Protein AF-A0A957DFV1-F1 (afdb_monomer_lite)

Structure (mmCIF, N/CA/C/O backbone):
data_AF-A0A957DFV1-F1
#
_entry.id   AF-A0A957DFV1-F1
#
loop_
_atom_site.group_PDB
_atom_site.id
_atom_site.type_symbol
_atom_site.label_atom_id
_atom_site.label_alt_id
_atom_site.label_comp_id
_atom_site.label_asym_id
_atom_site.label_entity_id
_atom_site.label_seq_id
_atom_site.pdbx_PDB_ins_code
_atom_site.Cartn_x
_atom_site.Cartn_y
_atom_site.Cartn_z
_atom_site.occupancy
_atom_site.B_iso_or_equiv
_atom_site.auth_seq_id
_atom_site.auth_comp_id
_atom_site.auth_asym_id
_atom_site.auth_atom_id
_atom_site.pdbx_PDB_model_num
ATOM 1 N N . MET A 1 1 ? -4.498 14.644 4.699 1.00 54.47 1 MET A N 1
ATOM 2 C CA . MET A 1 1 ? -3.912 13.583 3.847 1.00 54.47 1 MET A CA 1
ATOM 3 C C . MET A 1 1 ? -2.739 14.172 3.055 1.00 54.47 1 MET A C 1
ATOM 5 O O . MET A 1 1 ? -2.640 13.955 1.860 1.00 54.47 1 MET A O 1
ATOM 9 N N . GLU A 1 2 ? -1.882 14.975 3.700 1.00 55.97 2 GLU A N 1
ATOM 10 C CA . GLU A 1 2 ? -0.936 15.884 3.014 1.00 55.97 2 GLU A CA 1
ATOM 11 C C . GLU A 1 2 ? 0.507 15.352 2.936 1.00 55.97 2 GLU A C 1
ATOM 13 O O . GLU A 1 2 ? 1.373 16.046 2.425 1.00 55.97 2 GLU A O 1
ATOM 18 N N . ASP A 1 3 ? 0.765 14.109 3.363 1.00 81.31 3 ASP A N 1
ATOM 19 C CA . ASP A 1 3 ? 2.124 13.539 3.432 1.00 81.31 3 ASP A CA 1
ATOM 20 C C . ASP A 1 3 ? 2.329 12.272 2.580 1.00 81.31 3 ASP A C 1
ATOM 22 O O . ASP A 1 3 ? 3.320 11.558 2.753 1.00 81.31 3 ASP A O 1
ATOM 26 N N . LEU A 1 4 ? 1.407 11.918 1.677 1.00 85.75 4 LEU A N 1
ATOM 27 C CA . LEU A 1 4 ? 1.623 10.777 0.777 1.00 85.75 4 LEU A CA 1
ATOM 28 C C . LEU A 1 4 ? 2.636 11.151 -0.309 1.00 85.75 4 LEU A C 1
ATOM 30 O O . LEU A 1 4 ? 2.458 12.130 -1.030 1.00 85.75 4 LEU A O 1
ATOM 34 N N . ALA A 1 5 ? 3.693 10.347 -0.446 1.00 91.75 5 ALA A N 1
ATOM 35 C CA . ALA A 1 5 ? 4.601 10.481 -1.577 1.00 91.75 5 ALA A CA 1
ATOM 36 C C . ALA A 1 5 ? 3.835 10.182 -2.883 1.00 91.75 5 ALA A C 1
ATOM 38 O O . ALA A 1 5 ? 2.896 9.381 -2.847 1.00 91.75 5 ALA A O 1
ATOM 39 N N . PRO A 1 6 ? 4.242 10.738 -4.041 1.00 91.50 6 PRO A N 1
ATOM 40 C CA . PRO A 1 6 ? 3.491 10.603 -5.296 1.00 91.50 6 PRO A CA 1
ATOM 41 C C . PRO A 1 6 ? 3.112 9.159 -5.638 1.00 91.50 6 PRO A C 1
ATOM 43 O O . PRO A 1 6 ? 1.974 8.867 -5.989 1.00 91.50 6 PRO A O 1
ATOM 46 N N . LEU A 1 7 ? 4.047 8.233 -5.434 1.00 91.81 7 LEU A N 1
ATOM 47 C CA . LEU A 1 7 ? 3.826 6.819 -5.691 1.00 91.81 7 LEU A CA 1
ATOM 48 C C . LEU A 1 7 ? 2.867 6.148 -4.690 1.00 91.81 7 LEU A C 1
ATOM 50 O O . LEU A 1 7 ? 2.068 5.298 -5.066 1.00 91.81 7 LEU A O 1
ATOM 54 N N . GLU A 1 8 ? 2.917 6.532 -3.414 1.00 95.00 8 GLU A N 1
ATOM 55 C CA . GLU A 1 8 ? 1.976 6.027 -2.406 1.00 95.00 8 GLU A CA 1
ATOM 56 C C . GLU A 1 8 ? 0.558 6.517 -2.704 1.00 95.00 8 GLU A C 1
ATOM 58 O O . GLU A 1 8 ? -0.398 5.753 -2.576 1.00 95.00 8 GLU A O 1
ATOM 63 N N . GLN A 1 9 ? 0.437 7.773 -3.146 1.00 94.38 9 GLN A N 1
ATOM 64 C CA . GLN A 1 9 ? -0.824 8.353 -3.584 1.00 94.38 9 GLN A CA 1
ATOM 65 C C . GLN A 1 9 ? -1.369 7.630 -4.820 1.00 94.38 9 GLN A C 1
ATOM 67 O O . GLN A 1 9 ? -2.541 7.273 -4.819 1.00 94.38 9 GLN A O 1
ATOM 72 N N . ALA A 1 10 ? -0.541 7.367 -5.836 1.00 93.69 10 ALA A N 1
ATOM 73 C CA . ALA A 1 10 ? -0.960 6.657 -7.048 1.00 93.69 10 ALA A CA 1
ATOM 74 C C . ALA A 1 10 ? -1.469 5.238 -6.737 1.00 93.69 10 ALA A C 1
ATOM 76 O O . ALA A 1 10 ? -2.572 4.868 -7.141 1.00 93.69 10 ALA A O 1
ATOM 77 N N . VAL A 1 11 ? -0.715 4.468 -5.942 1.00 95.19 11 VAL A N 1
ATOM 78 C CA . VAL A 1 11 ? -1.121 3.120 -5.505 1.00 95.19 11 VAL A CA 1
ATOM 79 C C . VAL A 1 11 ? -2.434 3.163 -4.730 1.00 95.19 11 VAL A C 1
ATOM 81 O O . VAL A 1 11 ? -3.344 2.379 -5.004 1.00 95.19 11 VAL A O 1
ATOM 84 N N . LEU A 1 12 ? -2.550 4.079 -3.765 1.00 95.38 12 LEU A N 1
ATOM 85 C CA . LEU A 1 12 ? -3.751 4.194 -2.946 1.00 95.38 12 LEU A CA 1
ATOM 86 C C . LEU A 1 12 ? -4.961 4.631 -3.782 1.00 95.38 12 LEU A C 1
ATOM 88 O O . LEU A 1 12 ? -6.035 4.063 -3.617 1.00 95.38 12 LEU A O 1
ATOM 92 N N . THR A 1 13 ? -4.799 5.577 -4.710 1.00 94.69 13 THR A N 1
ATOM 93 C CA . THR A 1 13 ? -5.866 6.029 -5.617 1.00 94.69 13 THR A CA 1
ATOM 94 C C . THR A 1 13 ? -6.347 4.906 -6.536 1.00 94.69 13 THR A C 1
ATOM 96 O O . THR A 1 13 ? -7.557 4.734 -6.707 1.00 94.69 13 THR A O 1
ATOM 99 N N . TYR A 1 14 ? -5.434 4.105 -7.092 1.00 95.81 14 TYR A N 1
ATOM 100 C CA . TYR A 1 14 ? -5.806 2.947 -7.905 1.00 95.81 14 TYR A CA 1
ATOM 101 C C . TYR A 1 14 ? -6.643 1.944 -7.099 1.00 95.81 14 TYR A C 1
ATOM 103 O O . TYR A 1 14 ? -7.712 1.527 -7.544 1.00 95.81 14 TYR A O 1
ATOM 111 N N . LEU A 1 15 ? -6.203 1.616 -5.882 1.00 96.06 15 LEU A N 1
ATOM 112 C CA . LEU A 1 15 ? -6.903 0.693 -4.987 1.00 96.06 15 LEU A CA 1
ATOM 113 C C . LEU A 1 15 ? -8.256 1.230 -4.501 1.00 96.06 15 LEU A C 1
ATOM 115 O O . LEU A 1 15 ? -9.223 0.478 -4.424 1.00 96.06 15 LEU A O 1
ATOM 119 N N . LEU A 1 16 ? -8.349 2.530 -4.213 1.00 94.94 16 LEU A N 1
ATOM 120 C CA . LEU A 1 16 ? -9.604 3.201 -3.858 1.00 94.94 16 LEU A CA 1
ATOM 121 C C . LEU A 1 16 ? -10.628 3.159 -4.995 1.00 94.94 16 LEU A C 1
ATOM 123 O O . LEU A 1 16 ? -11.827 3.134 -4.735 1.00 94.94 16 LEU A O 1
ATOM 127 N N . SER A 1 17 ? -10.157 3.143 -6.242 1.00 95.56 17 SER A N 1
ATOM 128 C CA . SER A 1 17 ? -11.008 3.045 -7.433 1.00 95.56 17 SER A CA 1
ATOM 129 C C . SER A 1 17 ? -11.487 1.611 -7.700 1.00 95.56 17 SER A C 1
ATOM 131 O O . SER A 1 17 ? -12.432 1.414 -8.461 1.00 95.56 17 SER A O 1
ATOM 133 N N . HIS A 1 18 ? -10.866 0.620 -7.053 1.00 95.06 18 HIS A N 1
ATOM 134 C CA . HIS A 1 18 ? -11.166 -0.807 -7.192 1.00 95.06 18 HIS A CA 1
ATOM 135 C C . HIS A 1 18 ? -11.277 -1.494 -5.813 1.00 95.06 18 HIS A C 1
ATOM 137 O O . HIS A 1 18 ? -10.543 -2.443 -5.514 1.00 95.06 18 HIS A O 1
ATOM 143 N N . PRO A 1 19 ? -12.172 -1.018 -4.927 1.00 95.44 19 PRO A N 1
ATOM 144 C CA . PRO A 1 19 ? -12.295 -1.577 -3.589 1.00 95.44 19 PRO A CA 1
ATOM 145 C C . PRO A 1 19 ? -12.813 -3.018 -3.652 1.00 95.44 19 PRO A C 1
ATOM 147 O O . PRO A 1 19 ? -13.485 -3.424 -4.600 1.00 95.44 19 PRO A O 1
ATOM 150 N N . TYR A 1 20 ? -12.504 -3.804 -2.621 1.00 94.38 20 TYR A N 1
ATOM 151 C CA . TYR A 1 20 ? -12.907 -5.207 -2.478 1.00 94.38 20 TYR A CA 1
ATOM 152 C C . TYR A 1 20 ? -12.415 -6.154 -3.580 1.00 94.38 20 TYR A C 1
ATOM 154 O O . TYR A 1 20 ? -12.777 -7.330 -3.559 1.00 94.38 20 TYR A O 1
ATOM 162 N N . VAL A 1 21 ? -11.531 -5.719 -4.477 1.00 94.12 21 VAL A N 1
ATOM 163 C CA . VAL A 1 21 ? -10.908 -6.579 -5.489 1.00 94.12 21 VAL A CA 1
ATOM 164 C C . VAL A 1 21 ? -9.444 -6.838 -5.112 1.00 94.12 21 VAL A C 1
ATOM 166 O O . VAL A 1 21 ? -8.721 -5.900 -4.771 1.00 94.12 21 VAL A O 1
ATOM 169 N N . PRO A 1 22 ? -8.977 -8.101 -5.101 1.00 95.69 22 PRO A N 1
ATOM 170 C CA . PRO A 1 22 ? -7.562 -8.385 -4.918 1.00 95.69 22 PRO A CA 1
ATOM 171 C C . PRO A 1 22 ? -6.777 -8.019 -6.183 1.00 95.69 22 PRO A C 1
ATOM 173 O O . PRO A 1 22 ? -7.094 -8.487 -7.273 1.00 95.69 22 PRO A O 1
ATOM 176 N N . HIS A 1 23 ? -5.712 -7.244 -6.009 1.00 96.19 23 HIS A N 1
ATOM 177 C CA . HIS A 1 23 ? -4.765 -6.876 -7.057 1.00 96.19 23 HIS A CA 1
ATOM 178 C C . HIS A 1 23 ? -3.395 -7.469 -6.758 1.00 96.19 23 HIS A C 1
ATOM 180 O O . HIS A 1 23 ? -2.914 -7.386 -5.627 1.00 96.19 23 HIS A O 1
ATOM 186 N N . SER A 1 24 ? -2.763 -8.071 -7.761 1.00 95.94 24 SER A N 1
ATOM 187 C CA . SER A 1 24 ? -1.410 -8.619 -7.656 1.00 95.94 24 SER A CA 1
ATOM 188 C C . SER A 1 24 ? -0.342 -7.517 -7.619 1.00 95.94 24 SER A C 1
ATOM 190 O O . SER A 1 24 ? -0.613 -6.358 -7.929 1.00 95.94 24 SER A O 1
ATOM 192 N N . HIS A 1 25 ? 0.900 -7.858 -7.263 1.00 94.19 25 HIS A N 1
ATOM 193 C CA . HIS A 1 25 ? 2.026 -6.924 -7.373 1.00 94.19 25 HIS A CA 1
ATOM 194 C C . HIS A 1 25 ? 2.193 -6.395 -8.803 1.00 94.19 25 HIS A C 1
ATOM 196 O O . HIS A 1 25 ? 2.427 -5.202 -8.973 1.00 94.19 25 HIS A O 1
ATOM 202 N N . ASP A 1 26 ? 2.019 -7.253 -9.812 1.00 92.81 26 ASP A N 1
ATOM 203 C CA . ASP A 1 26 ? 2.145 -6.872 -11.222 1.00 92.81 26 ASP A CA 1
ATOM 204 C C . ASP A 1 26 ? 1.028 -5.909 -11.644 1.00 92.81 26 ASP A C 1
ATOM 206 O O . ASP A 1 26 ? 1.299 -4.940 -12.357 1.00 92.81 26 ASP A O 1
ATOM 210 N N . ASP A 1 27 ? -0.202 -6.108 -11.149 1.00 93.62 27 ASP A N 1
ATOM 211 C CA . ASP A 1 27 ? -1.308 -5.167 -11.373 1.00 93.62 27 ASP A CA 1
ATOM 212 C C . ASP A 1 27 ? -0.977 -3.793 -10.791 1.00 93.62 27 ASP A C 1
ATOM 214 O O . ASP A 1 27 ? -1.194 -2.772 -11.442 1.00 93.62 27 ASP A O 1
ATOM 218 N N . LEU A 1 28 ? -0.425 -3.754 -9.576 1.00 93.50 28 LEU A N 1
ATOM 219 C CA . LEU A 1 28 ? -0.062 -2.499 -8.925 1.00 93.50 28 LEU A CA 1
ATOM 220 C C . LEU A 1 28 ? 1.077 -1.800 -9.668 1.00 93.50 28 LEU A C 1
ATOM 222 O O . LEU A 1 28 ? 0.967 -0.611 -9.959 1.00 93.50 28 LEU A O 1
ATOM 226 N N . ILE A 1 29 ? 2.134 -2.520 -10.046 1.00 92.06 29 ILE A N 1
ATOM 227 C CA . ILE A 1 29 ? 3.238 -1.956 -10.838 1.00 92.06 29 ILE A CA 1
ATOM 228 C C . ILE A 1 29 ? 2.705 -1.401 -12.168 1.00 92.06 29 ILE A C 1
ATOM 230 O O . ILE A 1 29 ? 3.019 -0.273 -12.542 1.00 92.06 29 ILE A O 1
ATOM 234 N N . THR A 1 30 ? 1.854 -2.153 -12.860 1.00 90.94 30 THR A N 1
ATOM 235 C CA . THR A 1 30 ? 1.360 -1.775 -14.190 1.00 90.94 30 THR A CA 1
ATOM 236 C C . THR A 1 30 ? 0.399 -0.592 -14.157 1.00 90.94 30 THR A C 1
ATOM 238 O O . THR A 1 30 ? 0.437 0.215 -15.075 1.00 90.94 30 THR A O 1
ATOM 241 N N . ASN A 1 31 ? -0.453 -0.477 -13.133 1.00 90.81 31 ASN A N 1
ATOM 242 C CA . ASN A 1 31 ? -1.535 0.515 -13.114 1.00 90.81 31 ASN A CA 1
ATOM 243 C C . ASN A 1 31 ? -1.271 1.732 -12.216 1.00 90.81 31 ASN A C 1
ATOM 245 O O . ASN A 1 31 ? -2.065 2.665 -12.234 1.00 90.81 31 ASN A O 1
ATOM 249 N N . SER A 1 32 ? -0.200 1.736 -11.414 1.00 86.88 32 SER A N 1
ATOM 250 C CA . SER A 1 32 ? 0.109 2.877 -10.534 1.00 86.88 32 SER A CA 1
ATOM 251 C C . SER A 1 32 ? 1.539 3.399 -10.652 1.00 86.88 32 SER A C 1
ATOM 253 O O . SER A 1 32 ? 1.736 4.611 -10.622 1.00 86.88 32 SER A O 1
ATOM 255 N N . TRP A 1 33 ? 2.547 2.539 -10.853 1.00 83.56 33 TRP A N 1
ATOM 256 C CA . TRP A 1 33 ? 3.920 3.018 -11.070 1.00 83.56 33 TRP A CA 1
ATOM 257 C C . TRP A 1 33 ? 4.091 3.668 -12.440 1.00 83.56 33 TRP A C 1
ATOM 259 O O . TRP A 1 33 ? 4.805 4.660 -12.532 1.00 83.56 33 TRP A O 1
ATOM 269 N N . SER A 1 34 ? 3.430 3.157 -13.484 1.00 73.00 34 SER A N 1
ATOM 270 C CA . SER A 1 34 ? 3.538 3.690 -14.852 1.00 73.00 34 SER A CA 1
ATOM 271 C C . SER A 1 34 ? 3.125 5.156 -14.983 1.00 73.00 34 SER A C 1
ATOM 273 O O . SER A 1 34 ? 3.534 5.821 -15.931 1.00 73.00 34 SER A O 1
ATOM 275 N N . GLU A 1 35 ? 2.302 5.657 -14.059 1.00 67.06 35 GLU A N 1
ATOM 276 C CA . GLU A 1 35 ? 1.873 7.058 -14.030 1.00 67.06 35 GLU A CA 1
ATOM 277 C C . GLU A 1 35 ? 2.932 7.993 -13.429 1.00 67.06 35 GLU A C 1
ATOM 279 O O . GLU A 1 35 ? 2.871 9.204 -13.633 1.00 67.06 35 GLU A O 1
ATOM 284 N N . VAL A 1 36 ? 3.904 7.444 -12.692 1.00 64.75 36 VAL A N 1
ATOM 285 C CA . VAL A 1 36 ? 4.863 8.218 -11.894 1.00 64.75 36 VAL A CA 1
ATOM 286 C C . VAL A 1 36 ? 6.303 8.014 -12.378 1.00 64.75 36 VAL A C 1
ATOM 288 O O . VAL A 1 36 ? 7.050 8.986 -12.457 1.00 64.75 36 VAL A O 1
ATOM 291 N N . GLU A 1 37 ? 6.707 6.789 -12.735 1.00 72.56 37 GLU A N 1
ATOM 292 C CA . GLU A 1 37 ? 8.073 6.441 -13.158 1.00 72.56 37 GLU A CA 1
ATOM 293 C C . GLU A 1 37 ? 8.099 5.265 -14.162 1.00 72.56 37 GLU A C 1
ATOM 295 O O . GLU A 1 37 ? 7.106 4.577 -14.395 1.00 72.56 37 GLU A O 1
ATOM 300 N N . ASN A 1 38 ? 9.263 5.003 -14.772 1.00 73.56 38 ASN A N 1
ATOM 301 C CA . ASN A 1 38 ? 9.449 3.824 -15.622 1.00 73.56 38 ASN A CA 1
ATOM 302 C C . ASN A 1 38 ? 9.371 2.539 -14.776 1.00 73.56 38 ASN A C 1
ATOM 304 O O . ASN A 1 38 ? 10.090 2.390 -13.790 1.00 73.56 38 ASN A O 1
ATOM 308 N N . THR A 1 39 ? 8.527 1.595 -15.187 1.00 75.62 39 THR A N 1
ATOM 309 C CA . THR A 1 39 ? 8.271 0.337 -14.470 1.00 75.62 39 THR A CA 1
ATOM 310 C C . THR A 1 39 ? 9.338 -0.739 -14.701 1.00 75.62 39 THR A C 1
ATOM 312 O O . THR A 1 39 ? 9.327 -1.773 -14.029 1.00 75.62 39 THR A O 1
ATOM 315 N N . ALA A 1 40 ? 10.274 -0.529 -15.634 1.00 77.56 40 ALA A N 1
ATOM 316 C CA . ALA A 1 40 ? 11.312 -1.499 -15.961 1.00 77.56 40 ALA A CA 1
ATOM 317 C C . ALA A 1 40 ? 12.208 -1.801 -14.746 1.00 77.56 40 ALA A C 1
ATOM 319 O O . ALA A 1 40 ? 12.974 -0.956 -14.288 1.00 77.56 40 ALA A O 1
ATOM 320 N N . GLY A 1 41 ? 12.137 -3.040 -14.252 1.00 78.19 41 GLY A N 1
ATOM 321 C CA . GLY A 1 41 ? 12.953 -3.509 -13.130 1.00 78.19 41 GLY A CA 1
ATOM 322 C C . GLY A 1 41 ? 12.394 -3.186 -11.741 1.00 78.19 41 GLY A C 1
ATOM 323 O O . GLY A 1 41 ? 13.094 -3.417 -10.754 1.00 78.19 41 GLY A O 1
ATOM 324 N N . VAL A 1 42 ? 11.153 -2.693 -11.632 1.00 85.75 42 VAL A N 1
ATOM 325 C CA . VAL A 1 42 ? 10.486 -2.552 -10.329 1.00 85.75 42 VAL A CA 1
ATOM 326 C C . VAL A 1 42 ? 10.299 -3.938 -9.710 1.00 85.75 42 VAL A C 1
ATOM 328 O O . VAL A 1 42 ? 9.728 -4.841 -10.317 1.00 85.75 42 VAL A O 1
ATOM 331 N N . SER A 1 43 ? 10.815 -4.118 -8.496 1.00 89.56 43 SER A N 1
ATOM 332 C CA . SER A 1 43 ? 10.749 -5.385 -7.771 1.00 89.56 43 SER A CA 1
ATOM 333 C C . SER A 1 43 ? 9.495 -5.478 -6.902 1.00 89.56 43 SER A C 1
ATOM 335 O O . SER A 1 43 ? 8.923 -4.473 -6.480 1.00 89.56 43 SER A O 1
ATOM 337 N N . THR A 1 44 ? 9.114 -6.702 -6.539 1.00 90.81 44 THR A N 1
ATOM 338 C CA . THR A 1 44 ? 8.067 -6.949 -5.534 1.00 90.81 44 THR A CA 1
ATOM 339 C C . THR A 1 44 ? 8.397 -6.311 -4.180 1.00 90.81 44 THR A C 1
ATOM 341 O O . THR A 1 44 ? 7.496 -5.849 -3.486 1.00 90.81 44 THR A O 1
ATOM 344 N N . GLU A 1 45 ? 9.683 -6.193 -3.833 1.00 93.25 45 GLU A N 1
ATOM 345 C CA . GLU A 1 45 ? 10.140 -5.486 -2.631 1.00 93.25 45 GLU A CA 1
ATOM 346 C C . GLU A 1 45 ? 9.764 -4.000 -2.649 1.00 93.25 45 GLU A C 1
ATOM 348 O O . GLU A 1 45 ? 9.315 -3.468 -1.636 1.00 93.25 45 GLU A O 1
ATOM 353 N N . ALA A 1 46 ? 9.856 -3.328 -3.800 1.00 92.31 46 ALA A N 1
ATOM 354 C CA . ALA A 1 46 ? 9.419 -1.938 -3.912 1.00 92.31 46 ALA A CA 1
ATOM 355 C C . ALA A 1 46 ? 7.913 -1.793 -3.625 1.00 92.31 46 ALA A C 1
ATOM 357 O O . ALA A 1 46 ? 7.504 -0.858 -2.927 1.00 92.31 46 ALA A O 1
ATOM 358 N N . VAL A 1 47 ? 7.102 -2.751 -4.089 1.00 94.62 47 VAL A N 1
ATOM 359 C CA . VAL A 1 47 ? 5.660 -2.795 -3.809 1.00 94.62 47 VAL A CA 1
ATOM 360 C C . VAL A 1 47 ? 5.402 -2.99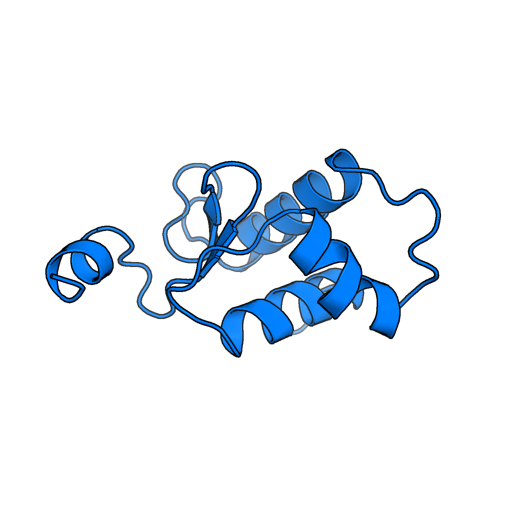7 -2.314 1.00 94.62 47 VAL A C 1
ATOM 362 O O . VAL A 1 47 ? 4.624 -2.241 -1.725 1.00 94.62 47 VAL A O 1
ATOM 365 N N . TYR A 1 48 ? 6.111 -3.932 -1.667 1.00 95.62 48 TYR A N 1
ATOM 366 C CA . TYR A 1 48 ? 6.023 -4.143 -0.217 1.00 95.62 48 TYR A CA 1
ATOM 367 C C . TYR A 1 48 ? 6.358 -2.870 0.574 1.00 95.62 48 TYR A C 1
ATOM 369 O O . TYR A 1 48 ? 5.634 -2.508 1.506 1.00 95.62 48 TYR A O 1
ATOM 377 N N . GLN A 1 49 ? 7.418 -2.154 0.188 1.00 95.94 49 GLN A N 1
ATOM 378 C CA . GLN A 1 49 ? 7.833 -0.915 0.850 1.00 95.94 49 GLN A CA 1
ATOM 379 C C . GLN A 1 49 ? 6.804 0.208 0.694 1.00 95.94 49 GLN A C 1
ATOM 381 O O . GLN A 1 49 ? 6.574 0.967 1.638 1.00 95.94 49 GLN A O 1
ATOM 386 N N . VAL A 1 50 ? 6.166 0.342 -0.473 1.00 95.81 50 VAL A N 1
ATOM 387 C CA . VAL A 1 50 ? 5.078 1.317 -0.665 1.00 95.81 50 VAL A CA 1
ATOM 388 C C . VAL A 1 50 ? 3.862 0.946 0.174 1.00 95.81 50 VAL A C 1
ATOM 390 O O . VAL A 1 50 ? 3.378 1.784 0.933 1.00 95.81 50 VAL A O 1
ATOM 393 N N . ALA A 1 51 ? 3.416 -0.310 0.133 1.00 96.62 51 ALA A N 1
ATOM 394 C CA . ALA A 1 51 ? 2.280 -0.760 0.932 1.00 96.62 51 ALA A CA 1
ATOM 395 C C . ALA A 1 51 ? 2.520 -0.565 2.439 1.00 96.62 51 ALA A C 1
ATOM 397 O O . ALA A 1 51 ? 1.632 -0.108 3.158 1.00 96.62 51 ALA A O 1
ATOM 398 N N . ARG A 1 52 ? 3.739 -0.836 2.925 1.00 97.06 52 ARG A N 1
ATOM 399 C CA . ARG A 1 52 ? 4.130 -0.569 4.316 1.00 97.06 52 ARG A CA 1
ATOM 400 C C . ARG A 1 52 ? 4.014 0.916 4.669 1.00 97.06 52 ARG A C 1
ATOM 402 O O . ARG A 1 52 ? 3.502 1.243 5.737 1.00 97.06 52 ARG A O 1
ATOM 409 N N . ARG A 1 53 ? 4.480 1.812 3.795 1.00 96.94 53 ARG A N 1
ATOM 410 C CA . ARG A 1 53 ? 4.402 3.268 4.010 1.00 96.94 53 ARG A CA 1
ATOM 411 C C . ARG A 1 53 ? 2.971 3.788 3.978 1.00 96.94 53 ARG A C 1
ATOM 413 O O . ARG A 1 53 ? 2.638 4.638 4.796 1.00 96.94 53 ARG A O 1
ATOM 420 N N . ILE A 1 54 ? 2.124 3.241 3.108 1.00 97.06 54 ILE A N 1
ATOM 421 C CA . ILE A 1 54 ? 0.687 3.536 3.101 1.00 97.06 54 ILE A CA 1
ATOM 422 C C . ILE A 1 54 ? 0.065 3.107 4.433 1.00 97.06 54 ILE A C 1
ATOM 424 O O . ILE A 1 54 ? -0.579 3.922 5.089 1.00 97.06 54 ILE A O 1
ATOM 428 N N . ARG A 1 55 ? 0.317 1.872 4.891 1.00 97.69 55 ARG A N 1
ATOM 429 C CA . ARG A 1 55 ? -0.235 1.369 6.160 1.00 97.69 55 ARG A CA 1
ATOM 430 C C . ARG A 1 55 ? 0.154 2.223 7.360 1.00 97.69 55 ARG A C 1
ATOM 432 O O . ARG A 1 55 ? -0.701 2.535 8.172 1.00 97.69 55 ARG A O 1
ATOM 439 N N . LEU A 1 56 ? 1.411 2.667 7.429 1.00 97.00 56 LEU A N 1
ATOM 440 C CA . LEU A 1 56 ? 1.886 3.585 8.475 1.00 97.00 56 LEU A CA 1
ATOM 441 C C . LEU A 1 56 ? 1.098 4.902 8.550 1.00 97.00 56 LEU A C 1
ATOM 443 O O . LEU A 1 56 ? 1.153 5.573 9.575 1.00 97.00 56 LEU A O 1
ATOM 447 N N . LYS A 1 57 ? 0.411 5.287 7.471 1.00 95.56 57 LYS A N 1
ATOM 448 C CA . LYS A 1 57 ? -0.313 6.557 7.359 1.00 95.56 57 LYS A CA 1
ATOM 449 C C . LYS A 1 57 ? -1.822 6.405 7.511 1.00 95.56 57 LYS A C 1
ATOM 451 O O . LYS A 1 57 ? -2.460 7.352 7.959 1.00 95.56 57 LYS A O 1
ATOM 456 N N . ILE A 1 58 ? -2.388 5.268 7.102 1.00 95.75 58 ILE A N 1
ATOM 457 C CA . ILE A 1 58 ? -3.848 5.079 7.042 1.00 95.75 58 ILE A CA 1
ATOM 458 C C . ILE A 1 58 ? -4.384 4.092 8.080 1.00 95.75 58 ILE A C 1
ATOM 460 O O . ILE A 1 58 ? -5.564 4.148 8.412 1.00 95.75 58 ILE A O 1
ATOM 464 N N . GLU A 1 59 ? -3.552 3.171 8.567 1.00 96.88 59 GLU A N 1
ATOM 465 C CA . GLU A 1 59 ? -3.992 2.140 9.506 1.00 96.88 59 GLU A CA 1
ATOM 466 C C . GLU A 1 59 ? -3.855 2.639 10.950 1.00 96.88 59 GLU A C 1
ATOM 468 O O . GLU A 1 59 ? -2.841 3.259 11.284 1.00 96.88 59 GLU A O 1
ATOM 473 N N . PRO A 1 60 ? -4.809 2.312 11.841 1.00 96.56 60 PRO A N 1
ATOM 474 C CA . PRO A 1 60 ? -4.636 2.500 13.279 1.00 96.56 60 PRO A CA 1
ATOM 475 C C . PRO A 1 60 ? -3.475 1.659 13.832 1.00 96.56 60 PRO A C 1
ATOM 477 O O . PRO A 1 60 ? -2.701 2.141 14.656 1.00 96.56 60 PRO A O 1
ATOM 48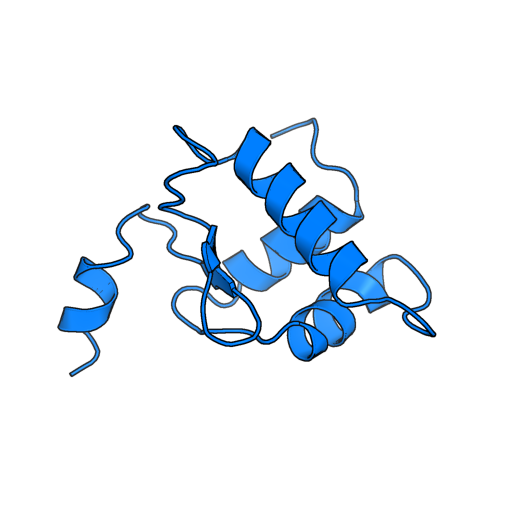0 N N . ASP A 1 61 ? -3.342 0.417 13.348 1.00 96.81 61 ASP A N 1
ATOM 481 C CA . ASP A 1 61 ? -2.204 -0.471 13.593 1.00 96.81 61 ASP A CA 1
ATOM 482 C C . ASP A 1 61 ? -1.696 -1.047 12.254 1.00 96.81 61 ASP A C 1
ATOM 484 O O . ASP A 1 61 ? -2.331 -1.925 11.665 1.00 96.81 61 ASP A O 1
ATOM 488 N N . PRO A 1 62 ? -0.524 -0.608 11.760 1.00 96.12 62 PRO A N 1
ATOM 489 C CA . PRO A 1 62 ? 0.051 -1.090 10.502 1.00 96.12 62 PRO A CA 1
ATOM 490 C C . PRO A 1 62 ? 0.364 -2.594 10.468 1.00 96.12 62 PRO A C 1
ATOM 492 O O . PRO A 1 62 ? 0.551 -3.154 9.383 1.00 96.12 62 PRO A O 1
ATOM 495 N N . THR A 1 63 ? 0.478 -3.242 11.632 1.00 95.50 63 THR A N 1
ATOM 496 C CA . THR A 1 63 ? 0.728 -4.686 11.764 1.00 95.50 63 THR A CA 1
ATOM 497 C C . THR A 1 63 ? -0.558 -5.511 11.741 1.00 95.50 63 THR A C 1
ATOM 499 O O . THR A 1 63 ? -0.509 -6.702 11.427 1.00 95.50 63 THR A O 1
ATOM 502 N N . GLN A 1 64 ? -1.704 -4.869 11.981 1.00 96.12 64 GLN A N 1
ATOM 503 C CA . GLN A 1 64 ? -3.044 -5.445 11.897 1.00 96.12 64 GLN A CA 1
ATOM 504 C C . GLN A 1 64 ? -3.891 -4.662 10.877 1.00 96.12 64 GLN A C 1
ATOM 506 O O . GLN A 1 64 ? -4.852 -3.993 11.253 1.00 96.12 64 GLN A O 1
ATOM 511 N N . PRO A 1 65 ? -3.531 -4.704 9.578 1.00 96.81 65 PRO A N 1
ATOM 512 C CA . PRO A 1 65 ? -4.156 -3.854 8.576 1.00 96.81 65 PRO A CA 1
ATOM 513 C C . PRO A 1 65 ? -5.630 -4.209 8.378 1.00 96.81 65 PRO A C 1
ATOM 515 O O . PRO A 1 65 ? -5.967 -5.375 8.158 1.00 96.81 65 PRO A O 1
ATOM 518 N N . MET A 1 66 ? -6.481 -3.186 8.389 1.00 97.44 66 MET A N 1
ATOM 519 C CA . MET A 1 66 ? -7.921 -3.312 8.178 1.00 97.44 66 MET A CA 1
ATOM 520 C C . MET A 1 66 ? -8.370 -2.660 6.867 1.00 97.44 66 MET A C 1
ATOM 522 O O . MET A 1 66 ? -9.330 -3.135 6.262 1.00 97.44 66 MET A O 1
ATOM 526 N N . TYR A 1 67 ? -7.654 -1.639 6.381 1.00 97.69 67 TYR A N 1
ATOM 527 C CA . TYR A 1 67 ? -7.959 -0.973 5.111 1.00 97.69 67 TYR A CA 1
ATOM 528 C C . TYR A 1 67 ? -7.189 -1.584 3.937 1.00 97.69 67 TYR A C 1
ATOM 530 O O . TYR A 1 67 ? -7.790 -1.929 2.927 1.00 97.69 67 TYR A O 1
ATOM 538 N N . LEU A 1 68 ? -5.868 -1.753 4.048 1.00 97.69 68 LEU A N 1
ATOM 539 C CA . LEU A 1 68 ? -5.002 -2.284 2.994 1.00 97.69 68 LEU A CA 1
ATOM 540 C C . LEU A 1 68 ? -4.510 -3.685 3.356 1.00 97.69 68 LEU A C 1
ATOM 542 O O . LEU A 1 68 ? -3.437 -3.862 3.940 1.00 97.69 68 LEU A O 1
ATOM 546 N N . VAL A 1 69 ? -5.259 -4.713 2.977 1.00 97.50 69 VAL A N 1
ATOM 547 C CA . VAL A 1 69 ? -5.023 -6.085 3.440 1.00 97.50 69 VAL A CA 1
ATOM 548 C C . VAL A 1 69 ? -4.207 -6.885 2.434 1.00 97.50 69 VAL A C 1
ATOM 550 O O . VAL A 1 69 ? -4.428 -6.817 1.228 1.00 97.50 69 VAL A O 1
ATOM 553 N N . THR A 1 70 ? -3.254 -7.674 2.936 1.00 96.62 70 THR A N 1
ATOM 554 C CA . THR A 1 70 ? -2.470 -8.584 2.095 1.00 96.62 70 THR A CA 1
ATOM 555 C C . THR A 1 70 ? -3.351 -9.736 1.609 1.00 96.62 70 THR A C 1
ATOM 557 O O . THR A 1 70 ? -3.992 -10.434 2.402 1.00 96.62 70 THR A O 1
ATOM 560 N N . ARG A 1 71 ? -3.339 -9.974 0.298 1.00 94.25 71 ARG A N 1
ATOM 561 C CA . ARG A 1 71 ? -3.920 -11.151 -0.359 1.00 94.25 71 ARG A CA 1
ATOM 562 C C . ARG A 1 71 ? -2.827 -11.869 -1.145 1.00 94.25 71 ARG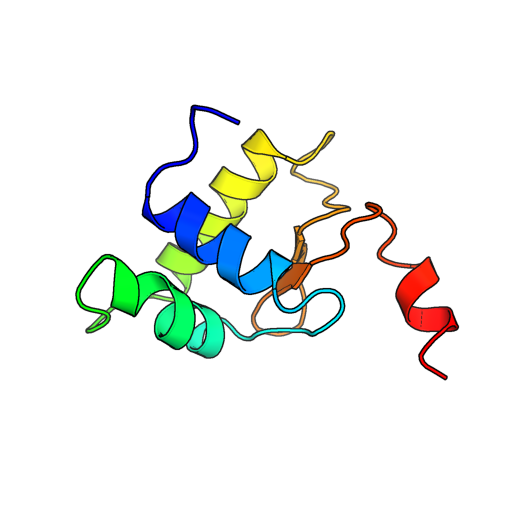 A C 1
ATOM 564 O O . ARG A 1 71 ? -1.712 -11.371 -1.267 1.00 94.25 71 ARG A O 1
ATOM 571 N N . ARG A 1 72 ? -3.095 -13.092 -1.606 1.00 87.12 72 ARG A N 1
ATOM 572 C CA . ARG A 1 72 ? -2.076 -13.933 -2.260 1.00 87.12 72 ARG A CA 1
ATOM 573 C C . ARG A 1 72 ? -1.424 -13.184 -3.431 1.00 87.12 72 ARG A C 1
ATOM 575 O O . ARG A 1 72 ? -2.061 -12.998 -4.457 1.00 87.12 72 ARG A O 1
ATOM 582 N N . GLY A 1 73 ? -0.163 -12.785 -3.255 1.00 90.62 73 GLY A N 1
ATOM 583 C CA . GLY A 1 73 ? 0.620 -12.086 -4.277 1.00 90.62 73 GLY A CA 1
ATOM 584 C C . GLY A 1 73 ? 0.293 -10.601 -4.461 1.00 90.62 73 GLY A C 1
ATOM 585 O O . GLY A 1 73 ? 0.687 -10.054 -5.485 1.00 90.62 73 GLY A O 1
ATOM 586 N N . GLY A 1 74 ? -0.411 -9.960 -3.521 1.00 95.44 74 GLY A N 1
ATOM 587 C CA . GLY A 1 74 ? -0.689 -8.526 -3.585 1.00 95.44 74 GLY A CA 1
ATOM 588 C C . GLY A 1 74 ? -1.632 -8.022 -2.492 1.00 95.44 74 GLY A C 1
ATOM 589 O O . GLY A 1 74 ? -1.515 -8.417 -1.327 1.00 95.44 74 GLY A O 1
ATOM 590 N N . TYR A 1 75 ? -2.550 -7.123 -2.843 1.00 97.44 75 TYR A N 1
ATOM 591 C CA . TYR A 1 75 ? -3.314 -6.327 -1.882 1.00 97.44 75 TYR A CA 1
ATOM 592 C C . TYR A 1 75 ? -4.768 -6.120 -2.290 1.00 97.44 75 TYR A C 1
ATOM 594 O O . TYR A 1 75 ? -5.109 -6.124 -3.467 1.00 97.44 75 TYR A O 1
ATOM 602 N N . GLN A 1 76 ? -5.621 -5.917 -1.294 1.00 97.19 76 GLN A N 1
ATOM 603 C CA . GLN A 1 76 ? -7.035 -5.600 -1.458 1.00 97.19 76 GLN A CA 1
ATOM 604 C C . GLN A 1 76 ? -7.393 -4.468 -0.503 1.00 97.19 76 GLN A C 1
ATOM 606 O O . GLN A 1 76 ? -6.942 -4.466 0.647 1.00 97.19 76 GLN A O 1
ATOM 611 N N . PHE A 1 77 ? -8.196 -3.521 -0.982 1.00 97.56 77 PHE A N 1
ATOM 612 C CA . PHE A 1 77 ? -8.610 -2.368 -0.194 1.00 97.56 77 PHE A CA 1
ATOM 613 C C . PHE A 1 77 ? -10.043 -2.509 0.327 1.00 97.56 77 PHE A C 1
ATOM 615 O O . PHE A 1 77 ? -10.935 -2.923 -0.413 1.00 97.56 77 PHE A O 1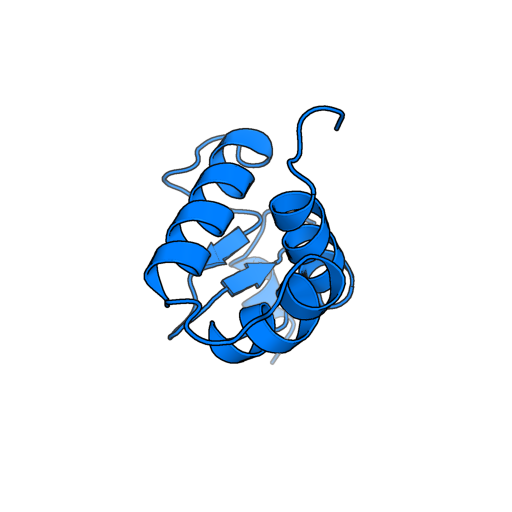
ATOM 622 N N . PHE A 1 78 ? -10.254 -2.142 1.589 1.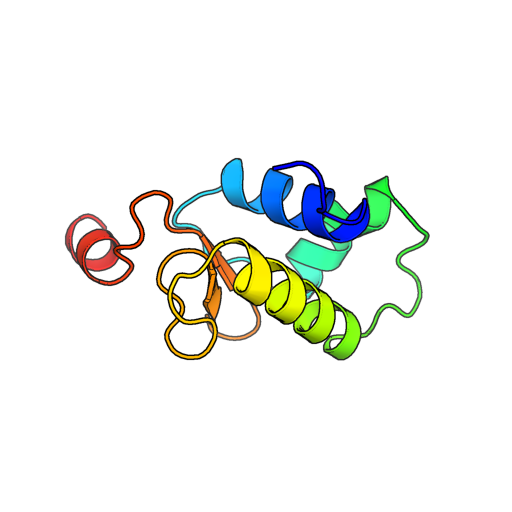00 96.69 78 PHE A N 1
ATOM 623 C CA . PHE A 1 78 ? -11.536 -2.174 2.291 1.00 96.69 78 PHE A CA 1
ATOM 624 C C . PHE A 1 78 ? -11.815 -0.790 2.892 1.00 96.69 78 PHE A C 1
ATOM 626 O O . PHE A 1 78 ? -11.299 -0.500 3.968 1.00 96.69 78 PHE A O 1
ATOM 633 N N . PRO A 1 79 ? -12.610 0.071 2.232 1.00 94.38 79 PRO A N 1
ATOM 634 C CA . PRO A 1 79 ? -12.877 1.443 2.677 1.00 94.38 79 PRO A CA 1
ATOM 635 C C . PRO A 1 79 ? -13.431 1.562 4.101 1.00 94.38 79 PRO A C 1
ATOM 637 O O . PRO A 1 79 ? -13.144 2.532 4.794 1.00 94.38 79 PRO A O 1
ATOM 640 N N . GLU A 1 80 ? -14.194 0.570 4.557 1.00 93.88 80 GLU A N 1
ATOM 641 C CA . GLU A 1 80 ? -14.792 0.537 5.896 1.00 93.88 80 GLU A CA 1
ATOM 642 C C . GLU A 1 80 ? -13.815 0.066 6.977 1.00 93.88 80 GLU A C 1
ATOM 644 O O . GLU A 1 80 ? -14.140 0.122 8.164 1.00 93.88 80 GLU A O 1
ATOM 649 N N . GLY A 1 81 ? -12.651 -0.458 6.582 1.00 94.31 81 GLY A N 1
ATOM 650 C CA . GLY A 1 81 ? -11.727 -1.120 7.493 1.00 94.31 81 GLY A CA 1
ATOM 651 C C . GLY A 1 81 ? -12.292 -2.428 8.054 1.00 94.31 81 GLY A C 1
ATOM 652 O O . GLY A 1 81 ? -12.064 -2.771 9.209 1.00 94.31 81 GLY A O 1
ATOM 653 N N . ARG A 1 82 ? -13.103 -3.148 7.273 1.00 90.12 82 ARG A N 1
ATOM 654 C CA . ARG A 1 82 ? -13.763 -4.390 7.709 1.00 90.12 82 ARG A CA 1
ATOM 655 C C . ARG A 1 82 ? -13.570 -5.499 6.681 1.00 90.12 82 ARG A C 1
ATOM 657 O O . ARG A 1 82 ? -14.488 -5.812 5.923 1.00 90.12 82 ARG A O 1
ATOM 664 N N . PRO A 1 83 ? -12.371 -6.097 6.621 1.00 87.62 83 PRO A N 1
ATOM 665 C CA . PRO A 1 83 ? -12.053 -7.083 5.595 1.00 87.62 83 PRO A CA 1
ATOM 666 C C . PRO A 1 83 ? -12.827 -8.398 5.732 1.00 87.62 83 PRO A C 1
ATOM 668 O O . PRO A 1 83 ? -12.945 -9.127 4.747 1.00 87.62 83 PRO A O 1
ATOM 671 N N . ASP A 1 84 ? -13.354 -8.691 6.922 1.00 81.44 84 ASP A N 1
ATOM 672 C CA . ASP A 1 84 ? -14.070 -9.934 7.212 1.00 81.44 84 ASP A CA 1
ATOM 673 C C . ASP A 1 84 ? -15.549 -9.880 6.775 1.00 81.44 84 ASP A C 1
ATOM 675 O O . ASP A 1 84 ? -16.063 -10.862 6.245 1.00 81.44 84 ASP A O 1
ATOM 679 N N . GLU A 1 85 ? -16.211 -8.719 6.884 1.00 70.25 85 GLU A N 1
ATOM 680 C CA . GLU A 1 85 ? -17.627 -8.539 6.492 1.00 70.25 85 GLU A CA 1
ATOM 681 C C . GLU A 1 85 ? -17.819 -8.570 4.961 1.00 70.25 85 GLU A C 1
ATOM 683 O O . GLU A 1 85 ? -18.818 -9.067 4.440 1.00 70.25 85 GLU A O 1
ATOM 688 N N . ALA A 1 86 ? -16.832 -8.088 4.204 1.00 60.50 86 ALA A N 1
ATOM 689 C CA . ALA A 1 86 ? -16.886 -8.066 2.742 1.00 60.50 86 ALA A CA 1
ATOM 690 C C . ALA A 1 86 ? -16.838 -9.470 2.100 1.00 60.50 86 ALA A C 1
ATOM 692 O O . ALA A 1 86 ? -17.316 -9.651 0.981 1.00 60.50 86 ALA A O 1
ATOM 693 N N . GLY A 1 87 ? -16.293 -10.475 2.796 1.00 54.25 87 GLY A N 1
ATOM 694 C CA . GLY A 1 87 ? -16.283 -11.868 2.333 1.00 54.25 87 GLY A CA 1
ATOM 695 C C . GLY A 1 87 ? -17.621 -12.596 2.509 1.00 54.25 87 GLY A C 1
ATOM 696 O O . GLY A 1 87 ? -17.858 -13.599 1.833 1.00 54.25 87 GLY A O 1
ATOM 697 N N . GLU A 1 88 ? -18.499 -12.103 3.388 1.00 53.00 88 GLU A N 1
ATOM 698 C CA . GLU A 1 88 ? -19.831 -12.676 3.628 1.00 53.00 88 GLU A CA 1
ATOM 699 C C . GLU A 1 88 ? -20.877 -12.186 2.623 1.00 53.00 88 GLU A C 1
ATOM 701 O O . GLU A 1 88 ? -21.724 -12.974 2.212 1.00 53.00 88 GLU A O 1
ATOM 706 N N . ASN A 1 89 ? -20.772 -10.942 2.147 1.00 48.00 89 ASN A N 1
ATOM 707 C CA . ASN A 1 89 ? -21.693 -10.383 1.146 1.00 48.00 89 ASN A CA 1
ATOM 708 C C . ASN A 1 89 ? -21.373 -10.784 -0.309 1.00 48.00 89 ASN A C 1
ATOM 710 O O . ASN A 1 89 ? -22.130 -10.444 -1.215 1.00 48.00 89 ASN A O 1
ATOM 714 N N . ALA A 1 90 ? -20.259 -11.482 -0.552 1.00 52.25 90 ALA A N 1
ATOM 715 C CA . ALA A 1 90 ? -19.816 -11.898 -1.887 1.00 52.25 90 ALA A CA 1
ATOM 716 C C . ALA A 1 90 ? -20.215 -13.347 -2.259 1.00 52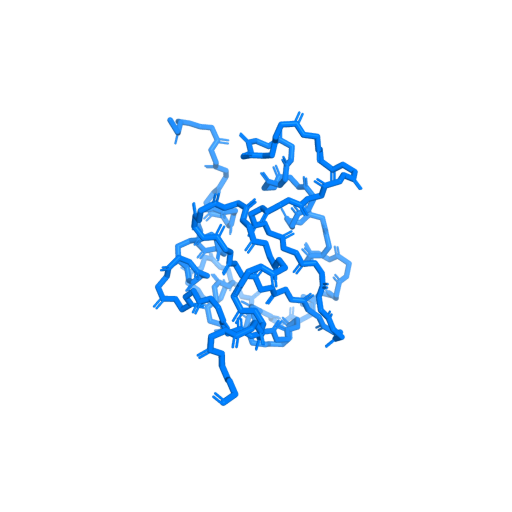.25 90 ALA A C 1
ATOM 718 O O . ALA A 1 90 ? -19.646 -13.909 -3.199 1.00 52.25 90 ALA A O 1
ATOM 719 N N . ARG A 1 91 ? -21.143 -13.967 -1.515 1.00 41.78 91 ARG A N 1
ATOM 720 C CA . ARG A 1 91 ? -21.641 -15.336 -1.742 1.00 41.78 91 ARG A CA 1
ATOM 721 C C . ARG A 1 91 ? -23.083 -15.369 -2.225 1.00 41.78 91 ARG A C 1
ATOM 723 O O . ARG A 1 91 ? -23.897 -14.587 -1.695 1.00 41.78 91 ARG A O 1
#

Secondary structure (DSSP, 8-state):
-----HHHHHHHHHHHHSTT--EEHHHHIIIIITTTS--TT--HHHHHHHHHHHHHHH-SSTTS-SSEEEETTEEEE-TTS-TTGGGTTT-

Radius of gyration: 12.76 Å; chains: 1; bounding box: 35×31×30 Å

Sequence (91 aa):
MEDLAPLEQAVLTYLLSHPYVPHSHDDLITNSWSEVENTAGVSTEAVYQVARRIRLKIEPDPTQPMYLVTRRGGYQFFPEGRPDEAGENAR

pLDDT: mean 88.11, std 13.34, range [41.78, 97.69]

Foldseek 3Di:
DPPQDQQLVQLVVVQVVPAPDWDALVRSLVRRVVVPHDSPPDDVVNQVVSLLVNLVPPPPDSVLFQAWDDDDRGTHGDPVSHNPVSVVVVD